Protein AF-A0A1V6BVM3-F1 (afdb_monomer)

Sequence (66 aa):
MTIHGRRTSRTITSKSWSRGEKDALTQYLSPASVAGTKMLKLEDQLWIYTFLDRRWYGIHRFFHNF

Structure (mmCIF, N/CA/C/O backbone):
data_AF-A0A1V6BVM3-F1
#
_entry.id   AF-A0A1V6BVM3-F1
#
loop_
_atom_site.group_PDB
_atom_site.id
_atom_site.type_symbol
_atom_site.label_atom_id
_atom_site.label_alt_id
_atom_site.label_comp_id
_atom_site.label_asym_id
_atom_site.label_entity_id
_atom_site.label_seq_id
_atom_site.pdbx_PDB_ins_code
_atom_site.Cartn_x
_atom_site.Cartn_y
_atom_site.Cartn_z
_atom_site.occupancy
_atom_site.B_iso_or_equiv
_atom_site.auth_seq_id
_atom_site.auth_comp_id
_atom_site.auth_asym_id
_atom_site.auth_atom_id
_atom_site.pdbx_PDB_model_num
ATOM 1 N N . MET A 1 1 ? 9.439 -2.285 1.429 1.00 82.75 1 MET A N 1
ATOM 2 C CA . MET A 1 1 ? 9.290 -3.660 1.944 1.00 82.75 1 MET A CA 1
ATOM 3 C C . MET A 1 1 ? 9.790 -4.647 0.903 1.00 82.75 1 MET A C 1
ATOM 5 O O . MET A 1 1 ? 9.295 -4.630 -0.215 1.00 82.75 1 MET A O 1
ATOM 9 N N . THR A 1 2 ? 10.744 -5.505 1.248 1.00 86.25 2 THR A N 1
ATOM 10 C CA . THR A 1 2 ? 11.201 -6.583 0.356 1.00 86.25 2 THR A CA 1
ATOM 11 C C . THR A 1 2 ? 10.480 -7.871 0.728 1.00 86.25 2 THR A C 1
ATOM 13 O O . THR A 1 2 ? 10.467 -8.253 1.892 1.00 86.25 2 THR A O 1
ATOM 16 N N . ILE A 1 3 ? 9.840 -8.512 -0.247 1.00 83.44 3 ILE A N 1
ATOM 17 C CA . ILE A 1 3 ? 9.103 -9.762 -0.064 1.00 83.44 3 ILE A CA 1
ATOM 18 C C . ILE A 1 3 ? 9.900 -10.881 -0.726 1.00 83.44 3 ILE A C 1
ATOM 20 O O . ILE A 1 3 ? 10.061 -10.893 -1.950 1.00 83.44 3 ILE A O 1
ATOM 24 N N . HIS A 1 4 ? 10.367 -11.829 0.080 1.00 87.62 4 HIS A N 1
ATOM 25 C CA . HIS A 1 4 ? 11.058 -13.028 -0.385 1.00 87.62 4 HIS A CA 1
ATOM 26 C C . HIS A 1 4 ? 10.036 -14.133 -0.679 1.00 87.62 4 HIS A C 1
ATOM 28 O O . HIS A 1 4 ? 9.373 -14.635 0.225 1.00 87.62 4 HIS A O 1
ATOM 34 N N . GLY A 1 5 ? 9.865 -14.488 -1.952 1.00 82.44 5 GLY A N 1
ATOM 35 C CA . GLY A 1 5 ? 9.095 -15.658 -2.372 1.00 82.44 5 GLY A CA 1
ATOM 36 C C . GLY A 1 5 ? 9.985 -16.892 -2.535 1.00 82.44 5 GLY A C 1
ATOM 37 O O . GLY A 1 5 ? 11.208 -16.793 -2.566 1.00 82.44 5 GLY A O 1
ATOM 38 N N . ARG A 1 6 ? 9.370 -18.067 -2.728 1.00 85.06 6 ARG A N 1
ATOM 39 C CA . ARG A 1 6 ? 10.079 -19.357 -2.862 1.00 85.06 6 ARG A CA 1
ATOM 40 C C . ARG A 1 6 ? 11.111 -19.402 -4.004 1.00 85.06 6 ARG A C 1
ATOM 42 O O . ARG A 1 6 ? 12.052 -20.181 -3.929 1.00 85.06 6 ARG A O 1
ATOM 49 N N . ARG A 1 7 ? 10.919 -18.619 -5.074 1.00 86.88 7 ARG A N 1
ATOM 50 C CA . ARG A 1 7 ? 11.813 -18.573 -6.255 1.00 86.88 7 ARG A CA 1
AT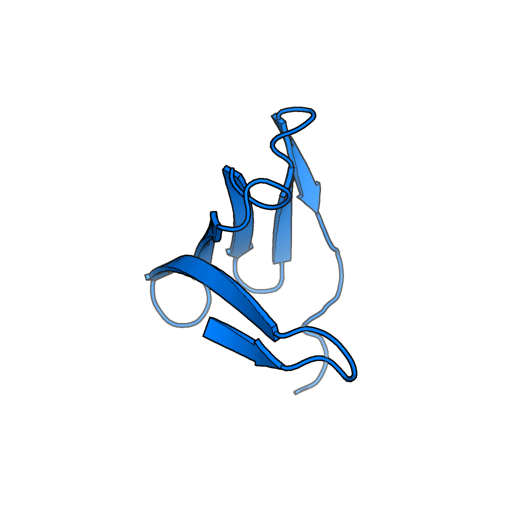OM 51 C C . ARG A 1 7 ? 12.279 -17.168 -6.644 1.00 86.88 7 ARG A C 1
ATOM 53 O O . ARG A 1 7 ? 13.181 -17.032 -7.460 1.00 86.88 7 ARG A O 1
ATOM 60 N N . THR A 1 8 ? 11.661 -16.117 -6.107 1.00 83.69 8 THR A N 1
ATOM 61 C CA . THR A 1 8 ? 11.932 -14.733 -6.517 1.00 83.69 8 THR A CA 1
ATOM 62 C C . THR A 1 8 ? 11.713 -13.803 -5.339 1.00 83.69 8 THR A C 1
ATOM 64 O O . THR A 1 8 ? 10.733 -13.944 -4.608 1.00 83.69 8 THR A O 1
ATOM 67 N N . SER A 1 9 ? 12.609 -12.834 -5.175 1.00 83.44 9 SER A N 1
ATOM 68 C CA . SER A 1 9 ? 12.424 -11.725 -4.242 1.00 83.44 9 SER A CA 1
ATOM 69 C C . SER A 1 9 ? 11.915 -10.517 -5.015 1.00 83.44 9 SER A C 1
ATOM 71 O O . SER A 1 9 ? 12.445 -10.200 -6.077 1.00 83.44 9 SER A O 1
ATOM 73 N N . ARG A 1 10 ? 10.885 -9.845 -4.501 1.00 84.12 10 ARG A N 1
ATOM 74 C CA . ARG A 1 10 ? 10.378 -8.594 -5.075 1.00 84.12 10 ARG A CA 1
ATOM 75 C C . ARG A 1 10 ? 10.482 -7.474 -4.056 1.00 84.12 10 ARG A C 1
ATOM 77 O O . ARG A 1 10 ? 10.044 -7.620 -2.916 1.00 84.12 10 ARG A O 1
ATOM 84 N N . THR A 1 11 ? 11.027 -6.346 -4.482 1.00 86.44 11 THR A N 1
ATOM 85 C CA . THR A 1 11 ? 11.074 -5.132 -3.669 1.00 86.44 11 THR A CA 1
ATOM 86 C C . THR A 1 11 ? 9.834 -4.305 -3.959 1.00 86.44 11 THR A C 1
ATOM 88 O O . THR A 1 11 ? 9.609 -3.886 -5.091 1.00 86.44 11 THR A O 1
ATOM 91 N N . ILE A 1 12 ? 9.021 -4.093 -2.930 1.00 87.88 12 ILE A N 1
ATOM 92 C CA . ILE A 1 12 ? 7.858 -3.217 -2.975 1.00 87.88 12 ILE A CA 1
ATOM 93 C C . ILE A 1 12 ? 8.226 -1.895 -2.319 1.00 87.88 12 ILE A C 1
ATOM 95 O O . ILE A 1 12 ? 8.634 -1.852 -1.153 1.00 87.88 12 ILE A O 1
ATOM 99 N N . THR A 1 13 ? 8.021 -0.809 -3.050 1.00 90.44 13 THR A N 1
ATOM 100 C CA . THR A 1 13 ? 8.159 0.546 -2.517 1.00 90.44 13 THR A CA 1
ATOM 101 C C . THR A 1 13 ? 6.773 1.146 -2.383 1.00 90.44 13 THR A C 1
ATOM 103 O O . THR A 1 13 ? 5.995 1.136 -3.335 1.00 90.44 13 THR A O 1
ATOM 106 N N . SER A 1 14 ? 6.462 1.675 -1.205 1.00 92.00 14 SER A N 1
ATOM 107 C CA . SER A 1 14 ? 5.190 2.326 -0.912 1.00 92.00 14 SER A CA 1
ATOM 108 C C . SER A 1 14 ? 5.417 3.557 -0.049 1.00 92.00 14 SER A C 1
ATOM 110 O O . SER A 1 14 ? 6.356 3.597 0.746 1.00 92.00 14 SER A O 1
ATOM 112 N N . LYS A 1 15 ? 4.541 4.546 -0.190 1.00 93.12 15 LYS A N 1
ATOM 113 C CA . LYS A 1 15 ? 4.481 5.715 0.682 1.00 93.12 15 LYS A CA 1
ATOM 114 C C . LYS A 1 15 ? 3.174 5.670 1.457 1.00 93.12 15 LYS A C 1
ATOM 116 O O . LYS A 1 15 ? 2.121 5.502 0.848 1.00 93.12 15 LYS A O 1
ATOM 121 N N . SER A 1 16 ? 3.258 5.796 2.774 1.00 91.94 16 SER A N 1
ATOM 122 C CA . SER A 1 16 ? 2.093 5.777 3.654 1.00 91.94 16 SER A CA 1
ATOM 123 C C . SER A 1 16 ? 1.978 7.100 4.397 1.00 91.94 16 SER A C 1
ATOM 125 O O . SER A 1 16 ? 2.984 7.671 4.811 1.00 91.94 16 SER A O 1
ATOM 127 N N . TRP A 1 17 ? 0.748 7.562 4.565 1.00 95.00 17 TRP A N 1
ATOM 128 C CA . TRP A 1 17 ? 0.375 8.710 5.376 1.00 95.00 17 TRP A CA 1
ATOM 129 C C . TRP A 1 17 ? -0.702 8.254 6.348 1.00 95.00 17 TRP A C 1
ATOM 131 O O . TRP A 1 17 ? -1.716 7.712 5.917 1.00 95.00 17 TRP A O 1
ATOM 141 N N . SER A 1 18 ? -0.489 8.462 7.639 1.00 93.50 18 SER A N 1
ATOM 142 C CA . SER A 1 18 ? -1.466 8.154 8.680 1.00 93.50 18 SER A CA 1
ATOM 143 C C . SER A 1 18 ? -1.971 9.440 9.319 1.00 93.50 18 SER A C 1
ATOM 145 O O . SER A 1 18 ? -1.222 10.403 9.500 1.00 93.50 18 SER A O 1
ATOM 147 N N . ARG A 1 19 ? -3.257 9.456 9.661 1.00 92.31 19 ARG A N 1
ATOM 148 C CA . ARG A 1 19 ? -3.881 10.484 10.489 1.00 92.31 19 ARG A CA 1
ATOM 149 C C . ARG A 1 19 ? -4.482 9.773 11.698 1.00 92.31 19 ARG A C 1
ATOM 151 O O . ARG A 1 19 ? -5.571 9.212 11.629 1.00 92.31 19 ARG A O 1
ATOM 158 N N . GLY A 1 20 ? -3.734 9.775 12.799 1.00 91.44 20 GLY A N 1
ATOM 159 C CA . GLY A 1 20 ? -4.064 8.963 13.971 1.00 91.44 20 GLY A CA 1
ATOM 160 C C . GLY A 1 20 ? -4.032 7.465 13.652 1.00 91.44 20 GLY A C 1
ATOM 161 O O . GLY A 1 20 ? -3.247 7.021 12.814 1.00 91.44 20 GLY A O 1
ATOM 162 N N . GLU A 1 21 ? -4.888 6.695 14.322 1.00 86.19 21 GLU A N 1
ATOM 163 C CA . GLU A 1 21 ? -4.949 5.227 14.195 1.00 86.19 21 GLU A CA 1
ATOM 164 C C . GLU A 1 21 ? -6.022 4.732 13.213 1.00 86.19 21 GLU A C 1
ATOM 166 O O . GLU A 1 21 ? -5.959 3.611 12.690 1.00 86.19 21 GLU A O 1
ATOM 171 N N . LYS A 1 22 ? -7.025 5.574 12.961 1.00 88.88 22 LYS A N 1
ATOM 172 C CA . LYS A 1 22 ? -8.210 5.215 12.180 1.00 88.88 22 LYS A CA 1
ATOM 173 C C . LYS A 1 22 ? -8.004 5.403 10.685 1.00 88.88 22 LYS A C 1
ATOM 175 O O . LYS A 1 22 ? -8.415 4.547 9.905 1.00 88.88 22 LYS A O 1
ATOM 180 N N . ASP A 1 23 ? -7.308 6.469 10.305 1.00 93.38 23 ASP A N 1
ATOM 181 C CA . ASP A 1 23 ? -7.212 6.883 8.913 1.00 93.38 23 ASP A CA 1
ATOM 182 C C . ASP A 1 23 ? -5.796 6.697 8.381 1.00 93.38 23 ASP A C 1
ATOM 184 O O . ASP A 1 23 ? -4.814 7.181 8.955 1.00 93.38 23 ASP A O 1
ATOM 188 N N . ALA A 1 24 ? -5.681 6.025 7.240 1.00 94.88 24 ALA A N 1
ATOM 189 C CA . ALA A 1 24 ? -4.402 5.840 6.574 1.00 94.88 24 ALA A CA 1
ATOM 190 C C . ALA A 1 24 ? -4.558 5.789 5.056 1.00 94.88 24 ALA A C 1
ATOM 192 O O . ALA A 1 24 ? -5.453 5.138 4.526 1.00 94.88 24 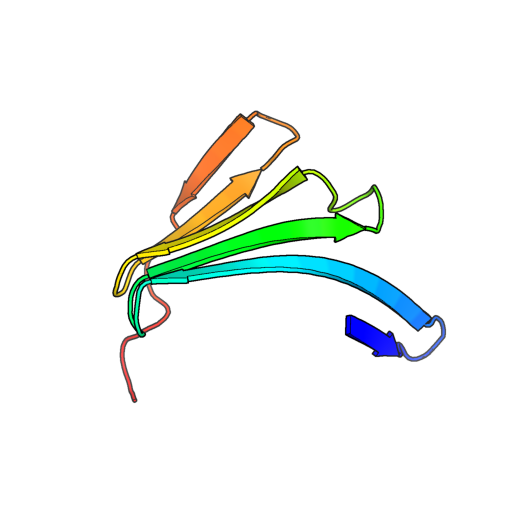ALA A O 1
ATOM 193 N N . LEU A 1 25 ? -3.638 6.435 4.346 1.00 94.44 25 LEU A N 1
ATOM 194 C CA . LEU A 1 25 ? -3.477 6.331 2.903 1.00 94.44 25 LEU A CA 1
ATOM 195 C C . LEU A 1 25 ? -2.141 5.658 2.607 1.00 94.44 25 LEU A C 1
ATOM 197 O O . LEU A 1 25 ? -1.092 6.157 3.004 1.00 94.44 25 LEU A O 1
ATOM 201 N N . THR A 1 26 ? -2.156 4.580 1.837 1.00 94.00 26 THR A N 1
ATOM 202 C CA . THR A 1 26 ? -0.950 3.931 1.321 1.00 94.00 26 THR A CA 1
ATOM 203 C C . THR A 1 26 ? -0.959 3.984 -0.196 1.00 94.00 26 THR A C 1
ATOM 205 O O . THR A 1 26 ? -1.927 3.592 -0.837 1.00 94.00 26 THR A O 1
ATOM 208 N N . GLN A 1 27 ? 0.130 4.455 -0.793 1.00 93.62 27 GLN A N 1
ATOM 209 C CA . GLN A 1 27 ? 0.344 4.452 -2.234 1.00 93.62 27 GLN A CA 1
ATOM 210 C C . GLN A 1 27 ? 1.495 3.520 -2.591 1.00 93.62 27 GLN A C 1
ATOM 212 O O . GLN A 1 27 ? 2.608 3.678 -2.088 1.00 93.62 27 GLN A O 1
ATOM 217 N N . TYR A 1 28 ? 1.250 2.601 -3.520 1.00 91.69 28 TYR A N 1
ATOM 218 C CA . TYR A 1 28 ? 2.291 1.752 -4.085 1.00 91.69 28 TYR A CA 1
ATOM 219 C C . TYR A 1 28 ? 3.031 2.498 -5.205 1.00 91.69 28 TYR A C 1
ATOM 221 O O . TYR A 1 28 ? 2.418 3.099 -6.091 1.00 91.69 28 TYR A O 1
ATOM 229 N N . LEU A 1 29 ? 4.363 2.483 -5.138 1.00 89.50 29 LEU A N 1
ATOM 230 C CA . LEU A 1 29 ? 5.275 3.157 -6.071 1.00 89.50 29 LEU A CA 1
ATOM 231 C C . LEU A 1 29 ? 6.033 2.160 -6.957 1.00 89.50 29 LEU A C 1
ATOM 233 O O . LEU A 1 29 ? 6.368 2.482 -8.089 1.00 89.50 29 LEU A O 1
ATOM 237 N N . SER A 1 30 ? 6.311 0.957 -6.450 1.00 89.25 30 SER A N 1
ATOM 238 C CA . SER A 1 30 ? 7.034 -0.096 -7.170 1.00 89.25 30 SER A CA 1
ATOM 239 C C . SER A 1 30 ? 6.629 -1.471 -6.635 1.00 89.25 30 SER A C 1
ATOM 241 O O . SER A 1 30 ? 6.364 -1.567 -5.430 1.00 89.25 30 SER A O 1
ATOM 243 N N . PRO A 1 31 ? 6.599 -2.535 -7.461 1.00 85.31 31 PRO A N 1
ATOM 244 C CA . PRO A 1 31 ? 6.886 -2.577 -8.908 1.00 85.31 31 PRO A CA 1
ATOM 245 C C . PRO A 1 31 ? 5.813 -1.905 -9.782 1.00 85.31 31 PRO A C 1
ATOM 247 O O . PRO A 1 31 ? 4.702 -1.653 -9.322 1.00 85.31 31 PRO A O 1
ATOM 250 N N . ALA A 1 32 ? 6.130 -1.631 -11.056 1.00 82.25 32 ALA A N 1
ATOM 251 C CA . ALA A 1 32 ? 5.238 -0.945 -12.006 1.00 82.25 32 ALA A CA 1
ATOM 252 C C . ALA A 1 32 ? 3.842 -1.587 -12.120 1.00 82.25 32 ALA A C 1
ATOM 254 O O . ALA A 1 32 ? 2.856 -0.884 -12.302 1.00 82.25 32 ALA A O 1
ATOM 255 N N . SER A 1 33 ? 3.744 -2.906 -11.927 1.00 83.12 33 SER A N 1
ATOM 256 C CA . SER A 1 33 ? 2.480 -3.652 -11.943 1.00 83.12 33 SER A CA 1
ATOM 257 C C . SER A 1 33 ? 1.492 -3.237 -10.848 1.00 83.12 33 SER A C 1
ATOM 259 O O . SER A 1 33 ? 0.300 -3.480 -10.981 1.00 83.12 33 SER A O 1
ATOM 261 N N . VAL A 1 34 ? 1.982 -2.660 -9.748 1.00 79.88 34 VAL A N 1
ATOM 262 C CA . VAL A 1 34 ? 1.156 -2.162 -8.634 1.00 79.88 34 VAL A CA 1
ATOM 263 C C . VAL A 1 34 ? 1.276 -0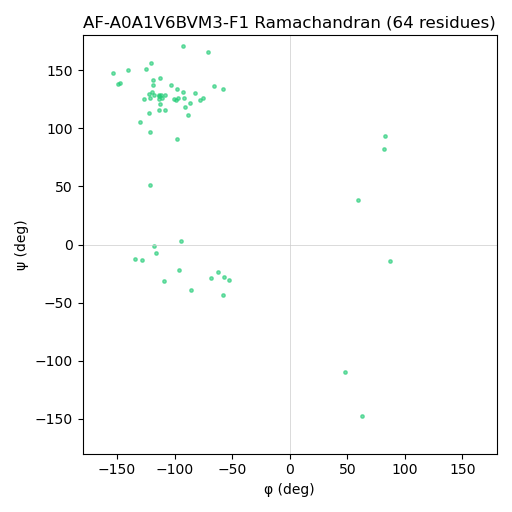.650 -8.456 1.00 79.88 34 VAL A C 1
ATOM 265 O O . VAL A 1 34 ? 0.535 -0.067 -7.663 1.00 79.88 34 VAL A O 1
ATOM 268 N N . ALA A 1 35 ? 2.186 -0.005 -9.189 1.00 86.12 35 ALA A N 1
ATOM 269 C CA . ALA A 1 35 ? 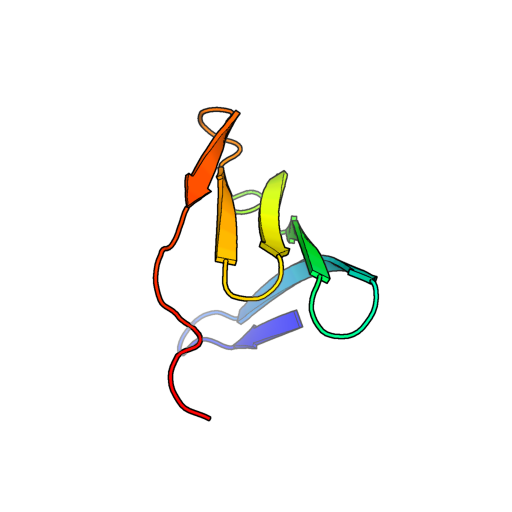2.416 1.426 -9.109 1.00 86.12 35 ALA A CA 1
ATOM 270 C C . ALA A 1 35 ? 1.133 2.204 -9.429 1.00 86.12 35 ALA A C 1
ATOM 272 O O . ALA A 1 35 ? 0.413 1.903 -10.377 1.00 86.12 35 ALA A O 1
ATOM 273 N N . GLY A 1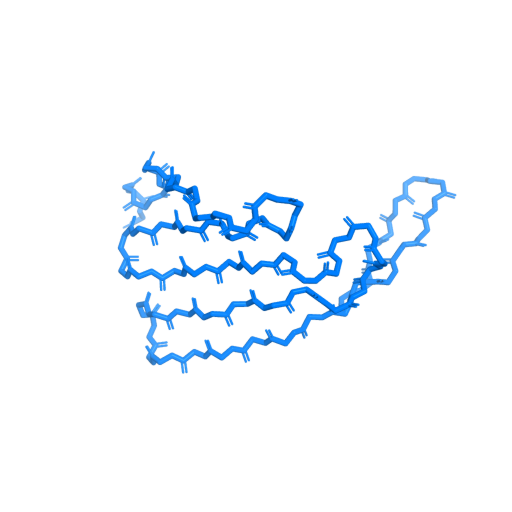 36 ? 0.828 3.202 -8.602 1.00 85.44 36 GLY A N 1
ATOM 274 C CA . GLY A 1 36 ? -0.372 4.025 -8.755 1.00 85.44 36 GLY A CA 1
ATOM 275 C C . GLY A 1 36 ? -1.622 3.467 -8.071 1.00 85.44 36 GLY A C 1
ATOM 276 O O . GLY A 1 36 ? -2.554 4.239 -7.843 1.00 85.44 36 GLY A O 1
ATOM 277 N N . THR A 1 37 ? -1.622 2.195 -7.660 1.00 91.94 37 THR A N 1
ATOM 278 C CA . THR A 1 37 ? -2.659 1.6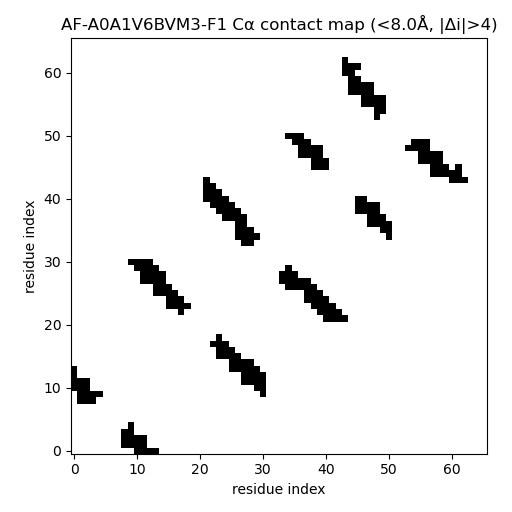49 -6.772 1.00 91.94 37 THR A CA 1
ATOM 279 C C . THR A 1 37 ? -2.557 2.333 -5.411 1.00 91.94 37 THR A C 1
ATOM 281 O O . THR A 1 37 ? -1.452 2.534 -4.886 1.00 91.94 37 THR A O 1
ATOM 284 N N . LYS A 1 38 ? -3.699 2.710 -4.834 1.00 94.50 38 LYS A N 1
ATOM 285 C CA . LYS A 1 38 ? -3.757 3.300 -3.491 1.00 94.50 38 LYS A CA 1
ATOM 286 C C . LYS A 1 38 ? -4.704 2.498 -2.618 1.00 94.50 38 LYS A C 1
ATOM 288 O O . LYS A 1 38 ? -5.659 1.914 -3.108 1.00 94.50 38 LYS A O 1
ATOM 293 N N . MET A 1 39 ? -4.441 2.496 -1.328 1.00 94.25 39 MET A N 1
ATOM 294 C CA . MET A 1 39 ? -5.306 1.925 -0.313 1.00 94.25 39 MET A CA 1
ATOM 295 C C . MET A 1 39 ? -5.642 3.028 0.676 1.00 94.25 39 MET A C 1
ATOM 297 O O . MET A 1 39 ? -4.743 3.728 1.136 1.00 94.25 39 MET A O 1
ATOM 301 N N . LEU A 1 40 ? -6.922 3.197 0.970 1.00 94.81 40 LEU A N 1
ATOM 302 C CA . LEU A 1 40 ? -7.428 4.191 1.897 1.00 94.81 40 LEU A CA 1
ATOM 303 C C . LEU A 1 40 ? -8.215 3.468 2.987 1.00 94.81 40 LEU A C 1
ATOM 305 O O . LEU A 1 40 ? -9.254 2.872 2.721 1.00 94.81 40 LEU A O 1
ATOM 309 N N . LYS A 1 41 ? -7.690 3.511 4.205 1.00 93.50 41 LYS A N 1
ATOM 310 C CA . LYS A 1 41 ? -8.381 3.096 5.418 1.00 93.50 41 LYS A CA 1
ATOM 311 C C . LYS A 1 41 ? -9.070 4.325 6.010 1.00 93.50 41 LYS A C 1
ATOM 313 O O . LYS A 1 41 ? -8.400 5.338 6.212 1.00 93.50 41 LYS A O 1
ATOM 318 N N . LEU A 1 42 ? -10.373 4.221 6.250 1.00 92.81 42 LEU A N 1
ATOM 319 C CA . LEU A 1 42 ? -11.192 5.210 6.949 1.00 92.81 42 LEU A CA 1
ATOM 320 C C . LEU A 1 42 ? -11.991 4.479 8.017 1.00 92.81 42 LEU A C 1
ATOM 322 O O . LEU A 1 42 ? -12.937 3.771 7.682 1.00 92.81 42 LEU A O 1
ATOM 326 N N . GLU A 1 43 ? -11.596 4.630 9.277 1.00 89.62 43 GLU A N 1
ATOM 327 C CA . GLU A 1 43 ? -12.174 3.879 10.398 1.00 89.62 43 GLU A CA 1
ATOM 328 C C . GLU A 1 43 ? -12.258 2.363 10.093 1.00 89.62 43 GLU A C 1
ATOM 330 O O . GLU A 1 43 ? -11.223 1.699 9.973 1.00 89.62 43 GLU A O 1
ATOM 335 N N . ASP A 1 44 ? -13.474 1.840 9.902 1.00 88.88 44 ASP A N 1
ATOM 336 C CA . ASP A 1 44 ? -13.769 0.426 9.626 1.00 88.88 44 ASP A CA 1
ATOM 337 C C . ASP A 1 44 ? -13.900 0.102 8.129 1.00 88.88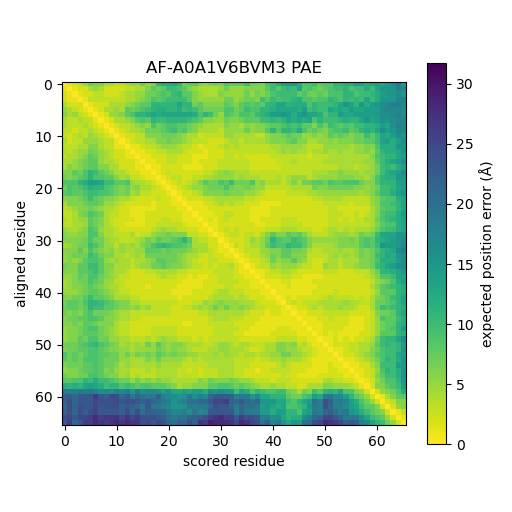 44 ASP A C 1
ATOM 339 O O . ASP A 1 44 ? -14.208 -1.029 7.734 1.00 88.88 44 ASP A O 1
ATOM 343 N N . GLN A 1 45 ? -13.681 1.098 7.273 1.00 90.25 45 GLN A N 1
ATOM 344 C CA . GLN A 1 45 ? -13.774 0.981 5.828 1.00 90.25 45 GLN A CA 1
ATOM 345 C C . GLN A 1 45 ? -12.390 0.897 5.200 1.00 90.25 45 GLN A C 1
ATOM 347 O O . GLN A 1 45 ? -11.475 1.658 5.526 1.00 90.25 45 GLN A O 1
ATOM 352 N N . LEU A 1 46 ? -12.259 -0.002 4.230 1.00 92.94 46 LEU A N 1
ATOM 353 C CA . LEU A 1 4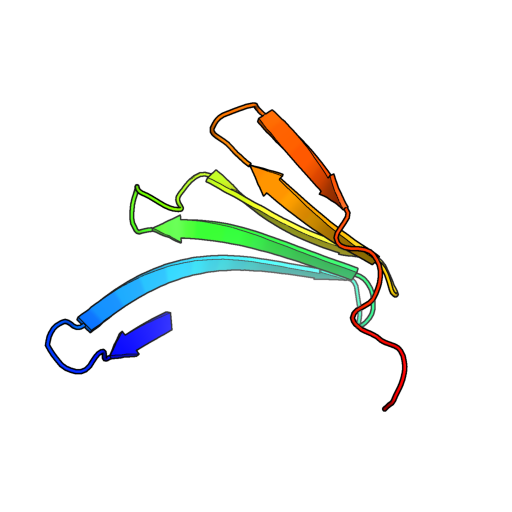6 ? -11.064 -0.127 3.418 1.00 92.94 46 LEU A CA 1
ATOM 354 C C . LEU A 1 46 ? -11.428 0.070 1.954 1.00 92.94 46 LEU A C 1
ATOM 356 O O . LEU A 1 46 ? -12.289 -0.621 1.419 1.00 92.94 46 LEU A O 1
ATOM 360 N N . TRP A 1 47 ? -10.742 0.992 1.299 1.00 93.94 47 TRP A N 1
ATOM 361 C CA . TRP A 1 47 ? -10.941 1.319 -0.101 1.00 93.94 47 TRP A CA 1
ATOM 362 C C . TRP A 1 47 ? -9.658 1.051 -0.874 1.00 93.94 47 TRP A C 1
ATOM 364 O O . TRP A 1 47 ? -8.568 1.413 -0.429 1.00 93.94 47 TRP A O 1
ATOM 374 N N . ILE A 1 48 ? -9.774 0.455 -2.054 1.00 93.06 48 ILE A N 1
ATOM 375 C CA . ILE A 1 48 ? -8.662 0.300 -2.990 1.00 93.06 48 ILE A CA 1
ATOM 376 C C . ILE A 1 48 ? -8.940 1.154 -4.216 1.00 93.06 48 ILE A C 1
ATOM 378 O O . ILE A 1 48 ? -9.944 0.977 -4.897 1.00 93.06 48 ILE A O 1
ATOM 382 N N . TYR A 1 49 ? -8.040 2.085 -4.501 1.00 93.25 49 TYR A N 1
ATOM 383 C CA . TYR A 1 49 ? -8.003 2.801 -5.762 1.00 93.25 49 TYR A CA 1
ATOM 384 C C . TYR A 1 49 ? -7.191 2.003 -6.771 1.00 93.25 49 TYR A C 1
ATOM 386 O O . TYR A 1 49 ? -5.994 1.773 -6.562 1.00 93.25 49 TYR A O 1
ATOM 394 N N . THR A 1 50 ? -7.816 1.657 -7.888 1.00 89.00 50 THR A N 1
ATOM 395 C CA . THR A 1 50 ? -7.160 0.958 -8.989 1.00 89.00 50 THR A CA 1
ATOM 396 C C . THR A 1 50 ? -6.764 1.967 -10.062 1.00 89.00 50 THR A C 1
ATOM 398 O O . THR A 1 50 ? -7.588 2.725 -10.567 1.00 89.00 50 THR A O 1
ATOM 401 N N . PHE A 1 51 ? -5.480 1.999 -10.433 1.00 87.50 51 PHE A N 1
ATOM 402 C CA . PHE A 1 51 ? -5.001 2.933 -11.460 1.00 87.50 51 PHE A CA 1
ATOM 403 C C . PHE A 1 51 ? -5.529 2.598 -12.864 1.00 87.50 51 PHE A C 1
ATOM 405 O O . PHE A 1 51 ? -5.704 3.509 -13.672 1.00 87.50 51 PHE A O 1
ATOM 412 N N . LEU A 1 52 ? -5.800 1.314 -13.138 1.00 86.56 52 LEU A N 1
ATOM 413 C CA . LEU A 1 52 ? -6.233 0.826 -14.452 1.00 86.56 52 LEU A CA 1
ATOM 414 C C . LEU A 1 52 ? -7.522 1.500 -14.935 1.00 86.56 52 LEU A C 1
ATOM 416 O O . LEU A 1 52 ? -7.602 1.905 -16.089 1.00 86.56 52 LEU A O 1
ATOM 420 N N . ASP A 1 53 ? -8.506 1.651 -14.053 1.00 91.56 53 ASP A N 1
ATOM 421 C CA . ASP A 1 53 ? -9.817 2.223 -14.370 1.00 91.56 53 ASP A CA 1
ATOM 422 C C . ASP A 1 53 ? -10.125 3.512 -13.590 1.00 91.56 53 ASP A C 1
ATOM 424 O O . ASP A 1 53 ? -11.167 4.131 -13.800 1.00 91.56 53 ASP A O 1
ATOM 428 N N . ARG A 1 54 ? -9.200 3.940 -12.720 1.00 88.88 54 ARG A N 1
ATOM 429 C CA . ARG A 1 54 ? -9.269 5.165 -11.913 1.00 88.88 54 ARG A CA 1
ATOM 430 C C . ARG A 1 54 ? -10.479 5.214 -10.981 1.00 88.88 54 ARG A C 1
ATOM 432 O O . ARG A 1 54 ? -11.068 6.278 -10.784 1.00 88.88 54 ARG A O 1
ATOM 439 N N . ARG A 1 55 ? -10.848 4.074 -10.390 1.00 92.31 55 ARG A N 1
ATOM 440 C CA . ARG A 1 55 ? -11.985 3.970 -9.463 1.00 92.31 55 ARG A CA 1
ATOM 441 C C . ARG A 1 55 ? -11.579 3.479 -8.085 1.00 92.31 55 ARG A C 1
ATOM 443 O O . ARG A 1 55 ? -10.566 2.803 -7.912 1.00 92.31 55 ARG A O 1
ATOM 450 N N . TRP A 1 56 ? -12.410 3.836 -7.110 1.00 90.44 56 TRP A N 1
ATOM 451 C CA . TRP A 1 56 ? -12.357 3.317 -5.752 1.00 90.44 56 TRP A CA 1
ATOM 452 C C . TRP A 1 56 ? -13.276 2.109 -5.612 1.00 90.44 56 TRP A C 1
ATOM 454 O O . TRP A 1 56 ? -14.450 2.162 -5.974 1.00 90.44 56 TRP A O 1
ATOM 464 N N . TYR A 1 57 ? -12.731 1.048 -5.038 1.00 92.12 57 TYR A N 1
ATOM 465 C CA . TYR A 1 57 ? -13.417 -0.192 -4.723 1.00 92.12 57 TYR A CA 1
ATOM 466 C C . TYR A 1 57 ? -13.475 -0.346 -3.208 1.00 92.12 57 TYR A C 1
ATOM 468 O O . TYR A 1 57 ? -12.435 -0.441 -2.555 1.00 92.12 57 TYR A O 1
ATOM 476 N N . GLY A 1 58 ? -14.684 -0.335 -2.651 1.00 90.06 58 GLY A N 1
ATOM 477 C CA . GLY A 1 58 ? -14.905 -0.554 -1.227 1.00 90.06 58 GLY A CA 1
ATOM 478 C C . GLY A 1 58 ? -14.801 -2.036 -0.894 1.00 90.06 58 GLY A C 1
ATOM 479 O O . GLY A 1 58 ? -15.525 -2.855 -1.461 1.00 90.06 58 GLY A O 1
ATOM 480 N N . ILE A 1 59 ? -13.924 -2.383 0.042 1.00 84.56 59 ILE A N 1
ATOM 481 C CA . ILE A 1 59 ? -13.880 -3.711 0.637 1.00 84.56 59 ILE A CA 1
ATOM 482 C C . ILE A 1 59 ? -14.625 -3.646 1.967 1.00 84.56 59 ILE A C 1
ATOM 484 O O . ILE A 1 59 ? -14.073 -3.296 3.009 1.00 84.56 59 ILE A O 1
ATOM 488 N N . HIS A 1 60 ? -15.926 -3.923 1.916 1.00 66.31 60 HIS A N 1
ATOM 489 C CA . HIS A 1 60 ? -16.769 -3.949 3.106 1.00 66.31 60 HIS A CA 1
ATOM 490 C C . HIS A 1 60 ? -16.499 -5.228 3.914 1.00 66.31 60 HIS A C 1
ATOM 492 O O . HIS A 1 60 ? -16.662 -6.324 3.382 1.00 66.31 60 HIS A O 1
ATOM 498 N N . ARG A 1 61 ? -16.178 -5.054 5.208 1.00 54.84 61 ARG A N 1
ATOM 499 C CA . ARG A 1 61 ? -15.805 -6.050 6.243 1.00 54.84 61 ARG A CA 1
ATOM 500 C C . ARG A 1 61 ? -14.343 -6.498 6.256 1.00 54.84 61 ARG A C 1
ATOM 502 O O . ARG A 1 61 ? -13.999 -7.521 5.679 1.00 54.84 61 ARG A O 1
ATOM 509 N N . PHE A 1 62 ? -13.531 -5.821 7.068 1.00 53.19 62 PHE A N 1
ATOM 510 C CA . PHE A 1 62 ? -12.317 -6.429 7.633 1.00 53.19 62 PHE A CA 1
ATOM 511 C C . PHE A 1 62 ? -12.102 -6.185 9.136 1.00 53.19 62 PHE A C 1
ATOM 513 O O . PHE A 1 62 ? -11.291 -6.891 9.723 1.00 53.19 62 PHE A O 1
ATOM 520 N N . PHE A 1 63 ? -12.838 -5.274 9.785 1.00 53.31 63 PHE A N 1
ATOM 521 C CA . PHE A 1 63 ? -12.595 -4.904 11.189 1.00 53.31 63 PHE A CA 1
ATOM 522 C C . PHE A 1 63 ? -13.807 -5.140 12.104 1.00 53.31 63 PHE A C 1
ATOM 524 O O . PHE A 1 63 ? -14.223 -4.260 12.839 1.00 53.31 63 PHE A O 1
ATOM 531 N N . HIS A 1 64 ? -14.392 -6.338 12.071 1.00 51.12 64 HIS A N 1
ATOM 532 C CA . HIS A 1 64 ? -15.183 -6.830 13.205 1.00 51.12 64 HIS A CA 1
ATOM 533 C C . HIS A 1 64 ? -14.401 -7.991 13.828 1.00 51.12 64 HIS A C 1
ATOM 535 O O . HIS A 1 64 ? -14.051 -8.927 13.114 1.00 51.12 64 HIS A O 1
ATOM 541 N N . ASN A 1 65 ? -14.161 -7.903 15.137 1.00 43.06 65 ASN A N 1
ATOM 542 C CA . ASN A 1 65 ? -13.331 -8.760 15.997 1.00 43.06 65 ASN A CA 1
ATOM 543 C C . ASN A 1 65 ? -11.821 -8.476 15.992 1.00 43.06 65 ASN A C 1
ATOM 545 O O . ASN A 1 65 ? -11.039 -9.208 15.387 1.00 43.06 65 ASN A O 1
ATOM 549 N N . PHE A 1 66 ? -11.430 -7.481 16.789 1.00 42.16 66 PHE A N 1
ATOM 550 C CA . PHE A 1 66 ? -10.441 -7.674 17.853 1.00 42.16 66 PHE A CA 1
ATOM 551 C C . PHE A 1 66 ? -10.943 -6.994 19.127 1.00 42.16 66 PHE A C 1
ATOM 553 O O . PHE A 1 66 ? -11.590 -5.932 18.987 1.00 42.16 66 PHE A O 1
#

Mean predicted aligned error: 6.47 Å

Solvent-accessible surface area (backbone atoms only — not comparable to full-atom values): 3891 Å² total; per-residue (Å²): 93,75,46,80,52,100,88,52,72,48,66,37,41,67,52,75,49,70,58,79,93,47,30,35,40,38,36,32,65,30,49,77,94,50,33,62,26,32,38,39,35,50,67,6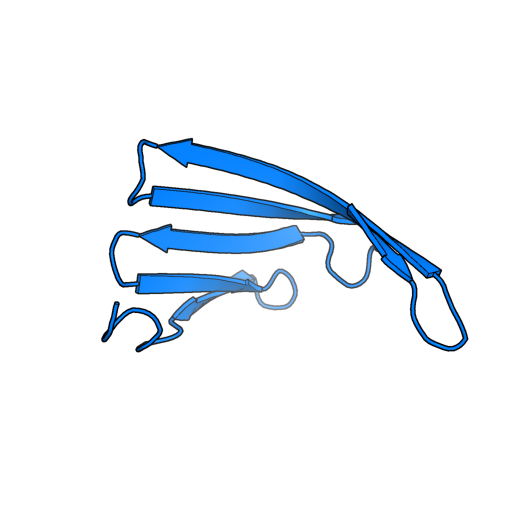8,40,37,31,39,33,40,57,91,81,71,44,76,45,78,49,84,80,78,73,79,88,132

Secondary structure (DSSP, 8-state):
-EEE-SS-EEE-EEEEEEETTTEEEEEEEESTTTTT-EEEEETTEEEEEETTTTEEEEE--S-S--

Nearest PDB structures (foldseek):
  2yzy-assembly1_A  TM=8.755E-01  e=4.214E-02  Thermus thermophilus HB8
  3buu-assembly2_B  TM=7.885E-01  e=4.459E-02  Nitrosomonas europaea ATCC 19718
  7rag-assembly1_A-2  TM=5.312E-01  e=3.418E-01  Clostridioides difficile
  1iwm-assembly1_A  TM=6.706E-01  e=5.167E+00  Escherichia coli
  3ott-assembly1_B  TM=6.625E-01  e=5.467E+00  Bacteroides thetaiotaomicron

pLDDT: mean 85.43, std 12.37, range [42.16, 95.0]

Radius of gyration: 13.54 Å; Cα contacts (8 Å, |Δi|>4): 126; chains: 1; bounding box: 29×30×32 Å

Foldseek 3Di:
DWDDDPVDIFDWDKDKDDDPDQWIKIATCDDPVRHRWMWIGHRQWIWIQDPVVRDIDIDHDDPDDD